Protein AF-A0A060CEQ6-F1 (afdb_monomer)

Sequence (137 aa):
MRKTAMDKIFGIKYVRDLQYIPADSMGESVAWGMEYAIADGAMASMANALGKKEDAAYFTQRSQLYKAYYDSVVGFFNGRFANGNFRRPFDPLEAKHRKNDYTEGNAWQYLWLVMQDPKGLITLWEAMMLSWQSWTY

Mean predicted aligned error: 3.77 Å

Nearest PDB structures (foldseek):
  6f8z-assembly2_C  TM=9.354E-01  e=5.622E-06  Bacteroides thetaiotaomicron
  2ww2-assembly1_C  TM=9.489E-01  e=7.793E-06  Bacteroides thetaiotaomicron VPI-5482
  6f92-assembly1_D  TM=8.906E-01  e=6.619E-06  Bacteroides thetaiotaomicron
  6f90-assembly2_C  TM=8.273E-01  e=4.522E-06  Bacteroides thetaiotaomicron
  6f91-assembly6_D-5  TM=8.868E-01  e=1.862E-05  Bacteroides thetaiotaomicron

pLDDT: mean 93.43, std 9.63, range [47.19, 98.75]

Secondary structure (DSSP, 8-state):
-HHHHT-STTTHHHHHTT-PPPTTTSTTHHHHHHHHHHHHHHHHHHHHHTT-HHHHHHHHHHTTGGGGGEETTTTEE--B-TTSPBPSS--TT---TTTSSSSSS-HHHHTT--TT-HHHHHHHHHHHHHHHHTT--

Structure (mmCIF, N/CA/C/O backbone):
data_AF-A0A060CEQ6-F1
#
_entry.id   AF-A0A060CEQ6-F1
#
loop_
_atom_site.group_PDB
_atom_site.id
_atom_site.type_symbol
_atom_site.label_atom_id
_atom_site.label_alt_id
_atom_site.label_comp_id
_atom_site.label_asym_id
_atom_site.label_entity_id
_atom_site.label_seq_id
_atom_site.pdbx_PDB_ins_code
_atom_site.Cartn_x
_atom_site.Cartn_y
_atom_site.Cartn_z
_atom_site.occupancy
_atom_site.B_iso_or_equiv
_atom_site.auth_seq_id
_atom_site.auth_comp_id
_atom_site.auth_asym_id
_atom_site.auth_atom_id
_atom_site.pdbx_PDB_model_num
ATOM 1 N N . MET A 1 1 ? -11.405 13.070 11.220 1.00 85.12 1 MET A N 1
ATOM 2 C CA . MET A 1 1 ? -10.527 12.017 10.659 1.00 85.12 1 MET A CA 1
ATOM 3 C C . MET A 1 1 ? -11.300 11.044 9.773 1.00 85.12 1 MET A C 1
ATOM 5 O O . MET A 1 1 ? -11.127 11.137 8.569 1.00 85.12 1 MET A O 1
ATOM 9 N N . ARG A 1 2 ? -12.236 10.224 10.293 1.00 92.62 2 ARG A N 1
ATOM 10 C CA . ARG A 1 2 ? -12.997 9.250 9.470 1.00 92.62 2 ARG A CA 1
ATOM 11 C C . ARG A 1 2 ? -13.659 9.845 8.221 1.00 92.62 2 ARG A C 1
ATOM 13 O O . ARG A 1 2 ? -13.531 9.271 7.154 1.00 92.62 2 ARG A O 1
ATOM 20 N N . LYS A 1 3 ? -14.346 10.992 8.333 1.00 95.75 3 LYS A N 1
ATOM 21 C CA . LYS A 1 3 ? -14.999 11.648 7.180 1.00 95.75 3 LYS A CA 1
ATOM 22 C C . LYS A 1 3 ? -14.015 11.891 6.0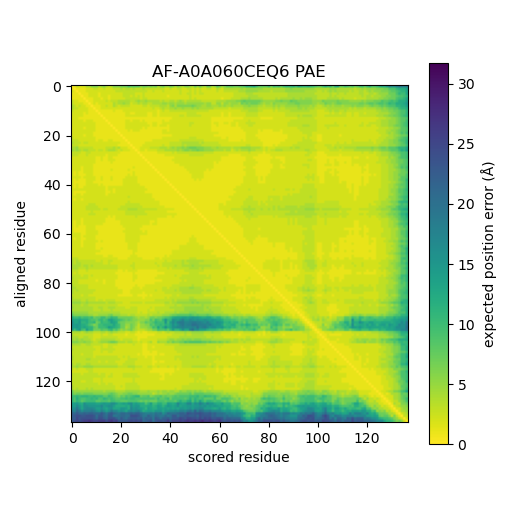27 1.00 95.75 3 LYS A C 1
ATOM 24 O O . LYS A 1 3 ? -14.303 11.507 4.905 1.00 95.75 3 LYS A O 1
ATOM 29 N N . THR A 1 4 ? -12.854 12.473 6.328 1.00 94.94 4 THR A N 1
ATOM 30 C CA . THR A 1 4 ? -11.784 12.750 5.357 1.00 94.94 4 THR A CA 1
ATOM 31 C C . THR A 1 4 ? -11.194 11.464 4.776 1.00 94.94 4 THR A C 1
ATOM 33 O O . THR A 1 4 ? -11.032 11.352 3.571 1.00 94.94 4 THR A O 1
ATOM 36 N N . ALA A 1 5 ? -10.951 10.454 5.614 1.00 94.88 5 ALA A N 1
ATOM 37 C CA . ALA A 1 5 ? -10.402 9.164 5.187 1.00 94.88 5 ALA A CA 1
ATOM 38 C C . ALA A 1 5 ? -11.360 8.305 4.338 1.00 94.88 5 ALA A C 1
ATOM 40 O O . ALA A 1 5 ? -10.976 7.228 3.881 1.00 94.88 5 ALA A O 1
ATOM 41 N N . MET A 1 6 ? -12.607 8.750 4.163 1.00 96.12 6 MET A N 1
ATOM 42 C CA . MET A 1 6 ? -13.655 8.078 3.390 1.00 96.12 6 MET A CA 1
ATOM 43 C C . MET A 1 6 ? -14.078 8.878 2.149 1.00 96.12 6 MET A C 1
ATOM 45 O O . MET A 1 6 ? -15.098 8.555 1.534 1.00 96.12 6 MET A O 1
ATOM 49 N N . ASP A 1 7 ? -13.318 9.916 1.787 1.00 93.88 7 ASP A N 1
ATOM 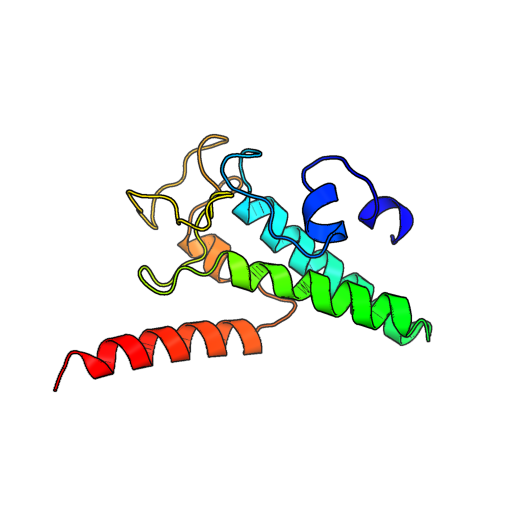50 C CA . ASP A 1 7 ? -13.474 10.619 0.513 1.00 93.88 7 ASP A CA 1
ATOM 51 C C . ASP A 1 7 ? -13.183 9.669 -0.680 1.00 93.88 7 ASP A C 1
ATOM 53 O O . ASP A 1 7 ? -12.899 8.482 -0.517 1.00 93.88 7 ASP A O 1
ATOM 57 N N . LYS A 1 8 ? -13.307 10.155 -1.911 1.00 93.19 8 LYS A N 1
ATOM 58 C CA . LYS A 1 8 ? -13.089 9.397 -3.153 1.00 93.19 8 LYS A CA 1
ATOM 59 C C . LYS A 1 8 ? -11.962 9.972 -4.013 1.00 93.19 8 LYS A C 1
ATOM 61 O O . LYS A 1 8 ? -11.627 9.382 -5.040 1.00 93.19 8 LYS A O 1
ATOM 66 N N . ILE A 1 9 ? -11.398 11.108 -3.616 1.00 93.81 9 ILE A N 1
ATOM 67 C CA . ILE A 1 9 ? -10.305 11.787 -4.318 1.00 93.81 9 ILE A CA 1
ATOM 68 C C . ILE A 1 9 ? -8.941 11.146 -4.017 1.00 93.81 9 ILE A C 1
ATOM 70 O O . ILE A 1 9 ? -8.817 10.364 -3.079 1.00 93.81 9 ILE A O 1
ATOM 74 N N . PHE A 1 10 ? -7.930 11.462 -4.833 1.00 94.50 10 PHE A N 1
ATOM 75 C CA . PHE A 1 10 ? -6.517 11.094 -4.615 1.00 94.50 10 PHE A CA 1
ATOM 76 C C . PHE A 1 10 ? -6.263 9.609 -4.297 1.00 94.50 10 PHE A C 1
ATOM 78 O O . PHE A 1 10 ? -5.430 9.261 -3.474 1.00 94.50 10 PHE A O 1
ATOM 85 N N . GLY A 1 11 ? -7.011 8.707 -4.936 1.00 95.62 11 GLY A N 1
ATOM 86 C CA . GLY A 1 11 ? -6.841 7.265 -4.738 1.00 95.62 11 GLY A CA 1
ATOM 87 C C . GLY A 1 11 ? -7.524 6.698 -3.488 1.00 95.62 11 GLY A C 1
ATOM 88 O O . GLY A 1 11 ? -7.601 5.476 -3.365 1.00 95.62 11 GLY A O 1
ATOM 89 N N . ILE A 1 12 ? -8.137 7.529 -2.629 1.00 97.38 12 ILE A N 1
ATOM 90 C CA . ILE A 1 12 ? -8.858 7.070 -1.423 1.00 97.38 12 ILE A CA 1
ATOM 91 C C . ILE A 1 12 ? -9.971 6.073 -1.778 1.00 97.38 12 ILE A C 1
ATOM 93 O O . ILE A 1 12 ? -10.233 5.137 -1.022 1.00 97.38 12 ILE A O 1
ATOM 97 N N . LYS A 1 13 ? -10.577 6.208 -2.967 1.00 97.44 13 LYS A N 1
ATOM 98 C CA . LYS A 1 13 ? -11.579 5.255 -3.468 1.00 97.44 13 LYS A CA 1
ATOM 99 C C . LYS A 1 13 ? -11.098 3.794 -3.424 1.00 97.44 13 LYS A C 1
ATOM 101 O O . LYS A 1 13 ? -11.911 2.939 -3.104 1.00 97.44 13 LYS A O 1
ATOM 106 N N . TYR A 1 14 ? -9.814 3.525 -3.692 1.00 98.31 14 TYR A N 1
ATOM 107 C CA . TYR A 1 14 ? -9.258 2.167 -3.695 1.00 98.31 14 TYR A CA 1
ATOM 108 C C . TYR A 1 14 ? -9.081 1.641 -2.275 1.00 98.31 14 TYR A C 1
ATOM 110 O O . TYR A 1 14 ? -9.631 0.599 -1.931 1.00 98.31 14 TYR A O 1
ATOM 118 N N . VAL A 1 15 ? -8.388 2.395 -1.415 1.00 97.88 15 VAL A N 1
ATOM 119 C CA . VAL A 1 15 ? -8.120 1.950 -0.036 1.00 97.88 15 VAL A CA 1
ATOM 120 C C . VAL A 1 15 ? -9.403 1.817 0.780 1.00 97.88 15 VAL A C 1
ATOM 122 O O . VAL A 1 15 ? -9.507 0.942 1.634 1.00 97.88 15 VAL A O 1
ATOM 125 N N . ARG A 1 16 ? -10.428 2.622 0.478 1.00 97.44 16 ARG A N 1
ATOM 126 C CA . ARG A 1 16 ? -11.764 2.484 1.064 1.00 97.44 16 ARG A CA 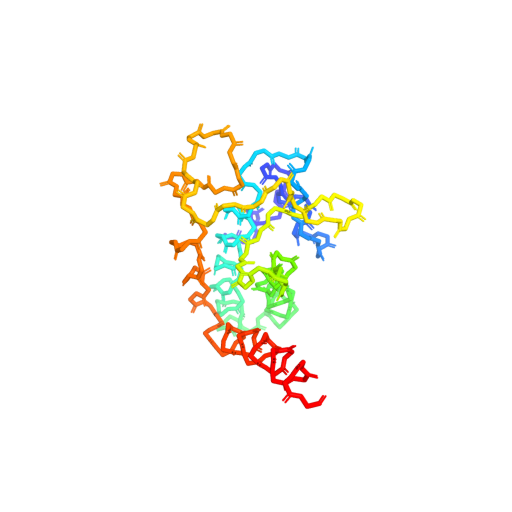1
ATOM 127 C C . ARG A 1 16 ? -12.408 1.137 0.733 1.00 97.44 16 ARG A C 1
ATOM 129 O O . ARG A 1 16 ? -13.074 0.549 1.578 1.00 97.44 16 ARG A O 1
ATOM 136 N N . ASP A 1 17 ? -12.185 0.658 -0.482 1.00 97.38 17 ASP A N 1
ATOM 137 C CA . ASP A 1 17 ? -12.703 -0.617 -0.969 1.00 97.38 17 ASP A CA 1
ATOM 138 C C . ASP A 1 17 ? -11.709 -1.770 -0.671 1.00 97.38 17 ASP A C 1
ATOM 140 O O . ASP A 1 17 ? -11.816 -2.852 -1.242 1.00 97.38 17 ASP A O 1
ATOM 144 N N . LEU A 1 18 ? -10.758 -1.545 0.254 1.00 98.25 18 LEU A N 1
ATOM 145 C CA . LEU A 1 18 ? -9.705 -2.478 0.679 1.00 98.25 18 LEU A CA 1
ATOM 146 C C . LEU A 1 18 ? -8.795 -2.946 -0.468 1.00 98.25 18 LEU A C 1
ATOM 148 O O . LEU A 1 18 ? -8.347 -4.091 -0.510 1.00 98.25 18 LEU A O 1
ATOM 152 N N . GLN A 1 19 ? -8.496 -2.033 -1.391 1.00 98.19 19 GLN A N 1
ATOM 153 C CA . GLN A 1 19 ? -7.612 -2.254 -2.532 1.00 98.19 19 GLN A CA 1
ATOM 154 C C . GLN A 1 19 ? -6.410 -1.309 -2.483 1.00 98.19 19 GLN A C 1
ATOM 156 O O . GLN A 1 19 ? -6.504 -0.173 -2.017 1.00 98.19 19 GLN A O 1
ATOM 161 N N . TYR A 1 20 ? -5.272 -1.762 -3.009 1.00 98.38 20 TYR A N 1
ATOM 162 C CA . TYR A 1 20 ? -4.142 -0.873 -3.274 1.00 98.38 20 TYR A CA 1
ATOM 163 C C . TYR A 1 20 ? -4.485 0.091 -4.416 1.00 98.38 20 TYR A C 1
ATOM 165 O O . TYR A 1 20 ? -5.330 -0.205 -5.259 1.00 98.38 20 TYR A O 1
ATOM 173 N N . ILE A 1 21 ? -3.820 1.243 -4.449 1.00 98.44 21 ILE A N 1
ATOM 174 C CA . ILE A 1 21 ? -3.908 2.213 -5.544 1.00 98.44 21 ILE A CA 1
ATOM 175 C C . ILE A 1 21 ? -3.041 1.701 -6.703 1.00 98.44 21 ILE A C 1
ATOM 177 O O . ILE A 1 21 ? -1.822 1.614 -6.524 1.00 98.44 21 ILE A O 1
ATOM 181 N N . PRO A 1 22 ? -3.613 1.374 -7.876 1.00 98.19 22 PRO A N 1
ATOM 182 C CA . PRO A 1 22 ? -2.830 0.887 -9.004 1.00 98.19 22 PRO A CA 1
ATOM 183 C C . PRO A 1 22 ? -1.938 1.969 -9.621 1.00 98.19 22 PRO A C 1
ATOM 185 O O . PRO A 1 22 ? -2.363 3.118 -9.779 1.00 98.19 22 PRO A O 1
ATOM 188 N N . ALA A 1 23 ? -0.733 1.586 -10.034 1.00 97.06 23 ALA A N 1
ATOM 189 C CA . ALA A 1 23 ? 0.291 2.475 -10.590 1.00 97.06 23 ALA A CA 1
ATOM 190 C C . ALA A 1 23 ? -0.045 3.070 -11.971 1.00 97.06 23 ALA A C 1
ATOM 192 O O . ALA A 1 23 ? 0.560 4.050 -12.400 1.00 97.06 23 ALA A O 1
ATOM 193 N N . ASP A 1 24 ? -1.012 2.484 -12.673 1.00 96.31 24 ASP A N 1
ATOM 194 C CA . ASP A 1 24 ? -1.608 2.971 -13.920 1.00 96.31 24 ASP A CA 1
ATOM 195 C C . ASP A 1 24 ? -2.846 3.851 -13.690 1.00 96.31 24 ASP A C 1
ATOM 197 O O . ASP A 1 24 ? -3.390 4.411 -14.640 1.00 96.31 24 ASP A O 1
ATOM 201 N N . SER A 1 25 ? -3.288 4.017 -12.439 1.00 95.69 25 SER A N 1
ATOM 202 C CA . SER A 1 25 ? -4.450 4.851 -12.115 1.00 95.69 25 SER A CA 1
ATOM 203 C C . SER A 1 25 ? -4.100 6.284 -11.716 1.00 95.69 25 SER A C 1
ATOM 205 O O . SER A 1 25 ? -4.899 7.194 -11.942 1.00 95.69 25 SER A O 1
ATOM 207 N N . MET A 1 26 ? -2.927 6.489 -11.114 1.00 93.44 26 MET A N 1
ATOM 208 C CA . MET A 1 26 ? -2.388 7.796 -10.746 1.00 93.44 26 MET A CA 1
ATOM 209 C C . MET A 1 26 ? -0.880 7.702 -10.497 1.00 93.44 26 MET A C 1
ATOM 211 O O . MET A 1 26 ? -0.368 6.637 -10.151 1.00 93.44 26 MET A O 1
ATOM 215 N N . GLY A 1 27 ? -0.177 8.826 -10.667 1.00 92.75 27 GLY A N 1
ATOM 216 C CA . GLY A 1 27 ? 1.236 8.934 -10.303 1.00 92.75 27 GLY A CA 1
ATOM 217 C C . GLY A 1 27 ? 1.449 8.806 -8.795 1.00 92.75 27 GLY A C 1
ATOM 218 O O . GLY A 1 27 ? 0.517 9.013 -8.016 1.00 92.75 27 GLY A O 1
ATOM 219 N N . GLU A 1 28 ? 2.678 8.470 -8.397 1.00 95.81 28 GLU A N 1
ATOM 220 C CA . GLU A 1 28 ? 3.080 8.388 -6.985 1.00 95.81 28 GLU A CA 1
ATOM 221 C C . GLU A 1 28 ? 2.248 7.364 -6.175 1.00 95.81 28 GLU A C 1
ATOM 223 O O . GLU A 1 28 ? 2.019 7.509 -4.978 1.00 95.81 28 GLU A O 1
ATOM 228 N N . SER A 1 29 ? 1.751 6.316 -6.844 1.00 96.75 29 SER A N 1
ATOM 229 C CA . SER A 1 29 ? 0.812 5.345 -6.263 1.00 96.75 29 SER A CA 1
ATOM 230 C C . SER A 1 29 ? 1.340 4.620 -5.018 1.00 96.75 29 SER A C 1
ATOM 232 O O . SER A 1 29 ? 0.573 4.405 -4.077 1.00 96.75 29 SER A O 1
ATOM 234 N N . VAL A 1 30 ? 2.633 4.268 -4.993 1.00 97.75 30 VAL A N 1
ATOM 235 C CA . VAL A 1 30 ? 3.280 3.637 -3.832 1.00 97.75 30 VAL A CA 1
ATOM 236 C C . VAL A 1 30 ? 3.339 4.639 -2.688 1.00 97.75 30 VAL A C 1
ATOM 238 O O . VAL A 1 30 ? 2.987 4.287 -1.565 1.00 97.75 30 VAL A O 1
ATOM 241 N N . ALA A 1 31 ? 3.693 5.894 -2.973 1.00 97.38 31 ALA A N 1
ATOM 242 C CA . ALA A 1 31 ? 3.741 6.940 -1.963 1.00 97.38 31 ALA A CA 1
ATOM 243 C C . ALA A 1 31 ? 2.396 7.164 -1.277 1.00 97.38 31 ALA A C 1
ATOM 245 O O . ALA A 1 31 ? 2.287 6.986 -0.063 1.00 97.38 31 ALA A O 1
ATOM 246 N N . TRP A 1 32 ? 1.353 7.434 -2.065 1.00 97.62 32 TRP A N 1
ATOM 247 C CA . TRP A 1 32 ? -0.004 7.597 -1.546 1.00 97.62 32 TRP A CA 1
ATOM 248 C C . TRP A 1 32 ? -0.460 6.375 -0.748 1.00 97.62 32 TRP A C 1
ATOM 250 O O . TRP A 1 32 ? -0.977 6.514 0.360 1.00 97.62 32 TRP A O 1
ATOM 260 N N . GLY A 1 33 ? -0.246 5.169 -1.282 1.00 98.12 33 GLY A N 1
ATOM 261 C CA . GLY A 1 33 ? -0.661 3.931 -0.628 1.00 98.12 33 GLY A CA 1
ATOM 262 C C . GLY A 1 33 ? 0.027 3.699 0.720 1.00 98.12 33 GLY A C 1
ATOM 263 O O . GLY A 1 33 ? -0.630 3.317 1.690 1.00 98.12 33 GLY A O 1
ATOM 264 N N . MET A 1 34 ? 1.334 3.951 0.804 1.00 98.44 34 MET A N 1
ATOM 265 C CA . MET A 1 34 ? 2.108 3.761 2.034 1.00 98.44 34 MET A CA 1
ATOM 266 C C . MET A 1 34 ? 1.825 4.848 3.080 1.00 98.44 34 MET A C 1
ATOM 268 O O . MET A 1 34 ? 1.660 4.533 4.259 1.00 98.44 34 MET A O 1
ATOM 272 N N . GLU A 1 35 ? 1.676 6.108 2.669 1.00 98.00 35 GLU A N 1
ATOM 273 C CA . GLU A 1 35 ? 1.300 7.199 3.578 1.00 98.00 35 GLU A CA 1
ATOM 274 C C . GLU A 1 35 ? -0.113 7.009 4.143 1.00 98.00 35 GLU A C 1
ATOM 276 O O . GLU A 1 35 ? -0.344 7.193 5.343 1.00 98.00 35 GLU A O 1
ATOM 281 N N . TYR A 1 36 ? -1.057 6.555 3.311 1.00 98.38 36 TYR A N 1
ATOM 282 C CA . TYR A 1 36 ? -2.389 6.176 3.778 1.00 98.38 36 TYR A CA 1
ATOM 283 C C . TYR A 1 36 ? -2.340 5.007 4.752 1.00 98.38 36 TYR A C 1
ATOM 285 O O . TYR A 1 36 ? -3.052 5.042 5.753 1.00 98.38 36 TYR A O 1
ATOM 293 N N . ALA A 1 37 ? -1.465 4.023 4.538 1.00 98.62 37 ALA A N 1
ATOM 294 C CA . ALA A 1 37 ? -1.316 2.914 5.470 1.00 98.62 37 ALA A CA 1
ATOM 295 C C . ALA A 1 37 ? -0.869 3.383 6.872 1.00 98.62 37 ALA A C 1
ATOM 297 O O . ALA A 1 37 ? -1.416 2.919 7.877 1.00 98.62 37 ALA A O 1
ATOM 298 N N . ILE A 1 38 ? 0.050 4.354 6.957 1.00 98.50 38 ILE A N 1
ATOM 299 C CA . ILE A 1 38 ? 0.451 4.981 8.231 1.00 98.50 38 ILE A CA 1
ATOM 300 C C . ILE A 1 38 ? -0.733 5.719 8.869 1.00 98.50 38 ILE A C 1
ATOM 302 O O . ILE A 1 38 ? -1.037 5.509 10.049 1.00 98.50 38 ILE A O 1
ATOM 306 N N . ALA A 1 39 ? -1.425 6.561 8.096 1.00 98.31 39 ALA A N 1
ATOM 307 C CA . ALA A 1 39 ? -2.572 7.325 8.583 1.00 98.31 39 ALA A CA 1
ATOM 308 C C . ALA A 1 39 ? -3.707 6.409 9.081 1.00 98.31 39 ALA A C 1
ATOM 310 O O . ALA A 1 39 ? -4.311 6.668 10.127 1.00 98.31 39 ALA A O 1
ATOM 311 N N . ASP A 1 40 ? -3.964 5.311 8.371 1.00 98.62 40 ASP A N 1
ATOM 312 C CA . ASP A 1 40 ? -4.953 4.300 8.733 1.00 98.62 40 ASP A CA 1
ATOM 313 C C . ASP A 1 40 ? -4.538 3.546 10.008 1.00 98.62 40 ASP A C 1
ATOM 315 O O . ASP A 1 40 ? -5.376 3.317 10.880 1.00 98.62 40 ASP A O 1
ATOM 319 N N . GLY A 1 41 ? -3.244 3.269 10.209 1.00 98.50 41 GLY A N 1
ATOM 320 C CA . GLY A 1 41 ? -2.727 2.715 11.468 1.00 98.50 41 GLY A CA 1
ATOM 321 C C . GLY A 1 41 ? -2.966 3.631 12.678 1.00 98.50 41 GLY A C 1
ATOM 322 O O . GLY A 1 41 ? -3.392 3.173 13.747 1.00 98.50 41 GLY A O 1
ATOM 323 N N . ALA A 1 42 ? -2.778 4.943 12.503 1.00 98.38 42 ALA A N 1
ATOM 324 C CA . ALA A 1 42 ? -3.087 5.933 13.536 1.00 98.38 42 ALA A CA 1
ATOM 325 C C . ALA A 1 42 ? -4.601 6.025 13.810 1.00 98.38 42 ALA A C 1
ATOM 327 O O . ALA A 1 42 ? -5.027 6.074 14.968 1.00 98.38 42 ALA A O 1
ATOM 328 N N . MET A 1 43 ? -5.436 5.987 12.765 1.00 98.25 43 MET A N 1
ATOM 329 C CA . MET A 1 43 ? -6.895 5.980 12.920 1.00 98.25 43 MET A CA 1
ATOM 330 C C . MET A 1 43 ? -7.412 4.711 13.595 1.00 98.25 43 MET A C 1
ATOM 332 O O . MET A 1 43 ? -8.318 4.814 14.421 1.00 98.25 43 MET A O 1
ATOM 336 N N . ALA A 1 44 ? -6.827 3.547 13.307 1.00 98.56 44 ALA A N 1
ATOM 337 C CA . ALA A 1 44 ? -7.158 2.298 13.987 1.00 98.56 44 ALA A CA 1
ATOM 338 C C . ALA A 1 44 ? -6.854 2.387 15.491 1.00 98.56 44 ALA A C 1
ATOM 340 O O . ALA A 1 44 ? -7.703 2.055 16.320 1.00 98.56 44 ALA A O 1
ATOM 341 N N . SER A 1 45 ? -5.680 2.920 15.847 1.00 98.31 45 SER A N 1
ATOM 342 C CA . SER A 1 45 ? -5.291 3.159 17.245 1.00 98.31 45 SER A CA 1
ATOM 343 C C . SER A 1 45 ? -6.262 4.105 17.959 1.00 98.31 45 SER A C 1
ATOM 345 O O . SER A 1 45 ? -6.728 3.809 19.060 1.00 98.31 45 SER A O 1
ATOM 347 N N . MET A 1 46 ? -6.640 5.211 17.311 1.00 98.44 46 MET A N 1
ATOM 348 C CA . MET A 1 46 ? -7.617 6.155 17.858 1.00 98.44 46 MET A CA 1
ATOM 349 C C . MET A 1 46 ? -9.012 5.527 18.008 1.00 98.44 46 MET A C 1
ATOM 351 O O . MET A 1 46 ? -9.666 5.718 19.032 1.00 98.44 46 MET A O 1
ATOM 355 N N . ALA A 1 47 ? -9.486 4.775 17.010 1.00 98.44 47 ALA A N 1
ATOM 356 C CA . ALA A 1 47 ? -10.787 4.111 17.059 1.00 98.44 47 ALA A CA 1
ATOM 357 C C . ALA A 1 47 ? -10.856 3.087 18.203 1.00 98.44 47 ALA A C 1
ATOM 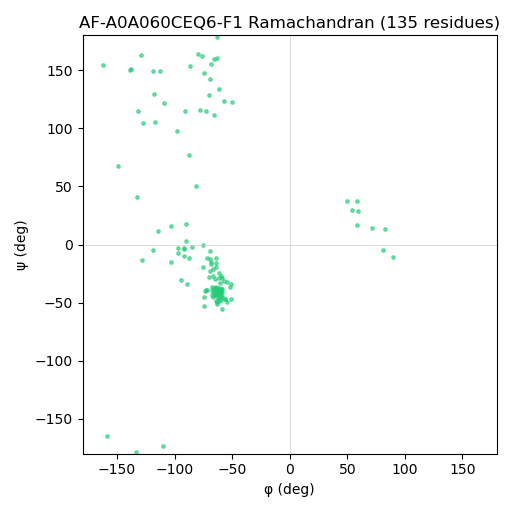359 O O . ALA A 1 47 ? -11.851 3.060 18.929 1.00 98.44 47 ALA A O 1
ATOM 360 N N . ASN A 1 48 ? -9.777 2.328 18.423 1.00 98.38 48 ASN A N 1
ATOM 361 C CA . ASN A 1 48 ? -9.640 1.429 19.569 1.00 98.38 48 ASN A CA 1
ATOM 362 C C . ASN A 1 48 ? -9.740 2.179 20.903 1.00 98.38 48 ASN A C 1
ATOM 364 O O . ASN A 1 48 ? -10.521 1.777 21.764 1.00 98.38 48 ASN A O 1
ATOM 368 N N . ALA A 1 49 ? -9.017 3.294 21.058 1.00 98.50 49 ALA A N 1
ATOM 369 C CA . ALA A 1 49 ? -9.058 4.107 22.278 1.00 98.50 49 ALA A CA 1
ATOM 370 C C . ALA A 1 49 ? -10.458 4.681 22.574 1.00 98.50 49 ALA A C 1
ATOM 372 O O . ALA A 1 49 ? -10.817 4.882 23.730 1.00 98.50 49 ALA A O 1
ATOM 373 N N . LEU A 1 50 ? -11.266 4.908 21.534 1.00 98.31 50 LEU A N 1
ATOM 374 C CA . LEU A 1 50 ? -12.647 5.392 21.636 1.00 98.31 50 LEU A CA 1
ATOM 375 C C . LEU A 1 50 ? -13.693 4.266 21.736 1.00 98.31 50 LEU A C 1
ATOM 377 O O . LEU A 1 50 ? -14.890 4.551 21.713 1.00 98.31 50 LEU A O 1
ATOM 381 N N . GLY A 1 51 ? -13.278 2.996 21.790 1.00 98.44 51 GLY A N 1
ATOM 382 C CA . GLY A 1 51 ? -14.184 1.844 21.851 1.00 98.44 51 GLY A CA 1
ATOM 383 C C . GLY A 1 51 ? -14.945 1.548 20.550 1.00 98.44 51 GLY A C 1
ATOM 384 O O . GLY A 1 51 ? -15.903 0.776 20.564 1.00 98.44 51 GLY A O 1
ATOM 385 N N . LYS A 1 52 ? -14.534 2.129 19.417 1.00 98.50 52 LYS A N 1
ATOM 386 C CA . LYS A 1 52 ? -15.173 1.954 18.102 1.00 98.50 52 LYS A CA 1
ATOM 387 C C . LYS A 1 52 ? -14.604 0.741 17.369 1.00 98.50 52 LYS A C 1
ATOM 389 O O . LYS A 1 52 ? -13.772 0.879 16.472 1.00 98.50 52 LYS A O 1
ATOM 394 N N . LYS A 1 53 ? -15.038 -0.452 17.775 1.00 98.38 53 LYS A N 1
ATOM 395 C CA . LYS A 1 53 ? -14.446 -1.726 17.335 1.00 98.38 53 LYS A CA 1
ATOM 396 C C . LYS A 1 53 ? -14.539 -1.962 15.825 1.00 98.38 53 LYS A C 1
ATOM 398 O O . LYS A 1 53 ? -13.555 -2.421 15.248 1.00 98.38 53 LYS A O 1
ATOM 403 N N . GLU A 1 54 ? -15.659 -1.633 15.175 1.00 98.38 54 GLU A N 1
ATOM 404 C CA . GLU A 1 54 ? -15.784 -1.832 13.722 1.00 98.38 54 GLU A CA 1
ATOM 405 C C . GLU A 1 54 ? -14.839 -0.912 12.944 1.00 98.38 54 GLU A C 1
ATOM 407 O O . GLU A 1 54 ? -14.141 -1.362 12.036 1.00 98.38 54 GLU A O 1
ATOM 412 N N . ASP A 1 55 ? -14.773 0.367 13.330 1.00 98.38 55 ASP A N 1
ATOM 413 C CA . ASP A 1 55 ? -13.869 1.333 12.701 1.00 98.38 55 ASP A CA 1
ATOM 414 C C . ASP A 1 55 ? -12.403 0.931 12.922 1.00 98.38 55 ASP A C 1
ATOM 416 O O . ASP A 1 55 ? -11.600 1.016 11.994 1.00 98.38 55 ASP A O 1
ATOM 420 N N . ALA A 1 56 ? -12.052 0.459 14.121 1.00 98.69 56 ALA A N 1
ATOM 421 C CA . ALA A 1 56 ? -10.702 -0.004 14.407 1.00 98.69 56 ALA A CA 1
ATOM 422 C C . ALA A 1 56 ? -10.307 -1.190 13.522 1.00 98.69 56 ALA A C 1
ATOM 424 O O . ALA A 1 56 ? -9.265 -1.138 12.875 1.00 98.69 56 ALA A O 1
ATOM 425 N N . ALA A 1 57 ? -11.161 -2.213 13.426 1.00 98.69 57 ALA A N 1
ATOM 426 C CA . ALA A 1 57 ? -10.906 -3.374 12.576 1.00 98.69 57 ALA A CA 1
ATOM 427 C C . ALA A 1 57 ? -10.771 -2.986 11.094 1.00 98.69 57 ALA A C 1
ATOM 429 O O . ALA A 1 57 ? -9.862 -3.456 10.410 1.00 98.69 57 ALA A O 1
ATOM 430 N N . TYR A 1 58 ? -11.636 -2.096 10.606 1.00 98.69 58 TYR A N 1
ATOM 431 C CA . TYR A 1 58 ? -11.597 -1.612 9.228 1.00 98.69 58 TYR A CA 1
ATOM 432 C C . TYR A 1 58 ? -10.310 -0.833 8.917 1.00 98.69 58 TYR A C 1
ATOM 434 O O . TYR A 1 58 ? -9.636 -1.121 7.926 1.00 98.69 58 TYR A O 1
ATOM 442 N N . PHE A 1 59 ? -9.918 0.118 9.770 1.00 98.69 59 PHE A N 1
ATOM 443 C CA . PHE A 1 59 ? -8.681 0.874 9.561 1.00 98.69 59 PHE A CA 1
ATOM 444 C C . PHE A 1 59 ? -7.425 0.024 9.787 1.00 98.69 59 PHE A C 1
ATOM 446 O O . PHE A 1 59 ? -6.423 0.255 9.116 1.00 98.69 59 PHE A O 1
ATOM 453 N N . THR A 1 60 ? -7.478 -1.012 10.632 1.00 98.75 60 THR A N 1
ATOM 454 C CA . THR A 1 60 ? -6.411 -2.021 10.707 1.00 98.75 60 THR A CA 1
ATOM 455 C C . THR A 1 60 ? -6.271 -2.783 9.392 1.00 98.75 60 THR A C 1
ATOM 457 O O . THR A 1 60 ? -5.153 -3.013 8.959 1.00 98.75 60 THR A O 1
ATOM 460 N N . GLN A 1 61 ? -7.358 -3.155 8.712 1.00 98.69 61 GLN A N 1
ATOM 461 C CA . GLN A 1 61 ? -7.243 -3.814 7.402 1.00 98.69 61 GLN A CA 1
ATOM 462 C C . GLN A 1 61 ? -6.643 -2.877 6.351 1.00 98.69 61 GLN A C 1
ATOM 464 O O . GLN A 1 61 ? -5.757 -3.273 5.595 1.00 98.69 61 GLN A O 1
ATOM 469 N N . ARG A 1 62 ? -7.067 -1.610 6.337 1.00 98.62 62 ARG A N 1
ATOM 470 C CA . ARG A 1 62 ? -6.509 -0.615 5.415 1.00 98.62 62 ARG A CA 1
ATOM 471 C C . ARG A 1 62 ? -5.031 -0.325 5.664 1.00 98.62 62 ARG A C 1
ATOM 473 O O . ARG A 1 62 ? -4.266 -0.224 4.708 1.00 98.62 62 ARG A O 1
ATOM 480 N N . SER A 1 63 ? -4.602 -0.282 6.928 1.00 98.69 63 SER A N 1
ATOM 481 C CA . SER A 1 63 ? -3.199 -0.037 7.292 1.00 98.69 63 SER A CA 1
ATOM 482 C C . SER A 1 63 ? -2.236 -1.131 6.825 1.00 98.69 63 SER A C 1
ATOM 484 O O . SER A 1 63 ? -1.022 -0.938 6.869 1.00 98.69 63 SER A O 1
ATOM 486 N N . GLN A 1 64 ? -2.765 -2.266 6.362 1.00 98.69 64 GLN A N 1
ATOM 487 C CA . GLN A 1 64 ? -2.020 -3.418 5.862 1.00 98.69 64 GLN A CA 1
ATOM 488 C C . GLN A 1 64 ? -1.892 -3.429 4.331 1.00 98.69 64 GLN A C 1
ATOM 490 O O . GLN A 1 64 ? -1.143 -4.241 3.788 1.00 98.69 64 GLN A O 1
ATOM 495 N N . LEU A 1 65 ? -2.563 -2.511 3.621 1.00 98.69 65 LEU A N 1
ATOM 496 C CA . LEU A 1 65 ? -2.542 -2.452 2.154 1.00 98.69 65 LEU A CA 1
ATOM 497 C C . LEU A 1 65 ? -1.154 -2.141 1.577 1.00 98.69 65 LEU A C 1
ATOM 499 O O . LEU A 1 65 ? -0.895 -2.494 0.428 1.00 98.69 65 LEU A O 1
ATOM 503 N N . TYR A 1 66 ? -0.233 -1.579 2.370 1.00 98.56 66 TYR A N 1
ATOM 504 C CA . TYR A 1 66 ? 1.162 -1.372 1.958 1.00 98.56 66 TYR A CA 1
ATOM 505 C C . TYR A 1 66 ? 1.832 -2.674 1.475 1.00 98.56 66 TYR A C 1
ATOM 507 O O . TYR A 1 66 ? 2.651 -2.653 0.557 1.00 98.56 66 TYR A O 1
ATOM 515 N N . LYS A 1 67 ? 1.438 -3.827 2.042 1.00 98.44 67 LYS A N 1
ATOM 516 C CA . LYS A 1 67 ? 1.960 -5.153 1.676 1.00 98.44 67 LYS A CA 1
ATOM 517 C C . LYS A 1 67 ? 1.727 -5.482 0.205 1.00 98.44 67 LYS A C 1
ATOM 519 O O . LYS A 1 67 ? 2.522 -6.200 -0.388 1.00 98.44 67 LYS A O 1
ATOM 524 N N . ALA A 1 68 ? 0.669 -4.940 -0.401 1.00 98.31 68 ALA A N 1
ATOM 525 C CA . ALA A 1 68 ? 0.348 -5.183 -1.803 1.00 98.31 68 ALA A CA 1
ATOM 526 C C . ALA A 1 68 ? 1.378 -4.591 -2.774 1.00 98.31 68 ALA A C 1
ATOM 528 O O . ALA A 1 68 ? 1.437 -5.056 -3.913 1.00 98.31 68 ALA A O 1
ATOM 529 N N . TYR A 1 69 ? 2.165 -3.605 -2.332 1.00 98.31 69 TYR A N 1
ATOM 530 C CA . TYR A 1 69 ? 3.242 -2.999 -3.112 1.00 98.31 69 TYR A CA 1
ATOM 531 C C . TYR A 1 69 ? 4.573 -3.735 -2.964 1.00 98.31 69 TYR A C 1
ATOM 533 O O . TYR A 1 69 ? 5.490 -3.437 -3.719 1.00 98.31 69 TYR A O 1
ATOM 541 N N . TYR A 1 70 ? 4.718 -4.663 -2.011 1.00 97.94 70 TYR A N 1
ATOM 542 C CA . TYR A 1 70 ? 5.989 -5.357 -1.815 1.00 97.94 70 TYR A CA 1
ATOM 543 C C . TYR A 1 70 ? 6.235 -6.358 -2.944 1.00 97.94 70 TYR A C 1
ATOM 545 O O . TYR A 1 70 ? 5.515 -7.347 -3.094 1.00 97.94 70 TYR A O 1
ATOM 553 N N . ASP A 1 71 ? 7.268 -6.092 -3.731 1.00 96.69 71 ASP A N 1
ATOM 554 C CA . ASP A 1 71 ? 7.717 -6.934 -4.825 1.00 96.69 71 ASP A CA 1
ATOM 555 C C . ASP A 1 71 ? 8.882 -7.796 -4.336 1.00 96.69 71 ASP A C 1
ATOM 557 O O . ASP A 1 71 ? 10.035 -7.360 -4.291 1.00 96.69 71 ASP A O 1
ATOM 561 N N . SER A 1 72 ? 8.576 -9.037 -3.956 1.00 93.81 72 SER A N 1
ATOM 562 C CA . SER A 1 72 ? 9.552 -9.967 -3.378 1.00 93.81 72 SER A CA 1
ATOM 563 C C . SER A 1 72 ? 10.683 -10.348 -4.337 1.00 93.81 72 SER A C 1
ATOM 565 O O . SER A 1 72 ? 11.699 -10.868 -3.886 1.00 93.81 72 SER A O 1
ATOM 567 N N . VAL A 1 73 ? 10.529 -10.107 -5.646 1.00 92.44 73 VAL A N 1
ATOM 568 C CA . VAL A 1 73 ? 11.582 -10.379 -6.637 1.00 92.44 73 VAL A CA 1
ATOM 569 C C . VAL A 1 73 ? 12.710 -9.360 -6.518 1.00 92.44 73 VAL A C 1
ATOM 571 O O . VAL A 1 73 ? 13.874 -9.722 -6.660 1.00 92.44 73 VAL A O 1
ATOM 574 N N . VAL A 1 74 ? 12.375 -8.091 -6.269 1.00 93.38 74 VAL A N 1
ATOM 575 C CA . VAL A 1 74 ? 13.367 -7.007 -6.161 1.00 93.38 74 VAL A CA 1
ATOM 576 C C . VAL A 1 74 ? 13.648 -6.598 -4.716 1.00 93.38 74 VAL A C 1
ATOM 578 O O . VAL A 1 74 ? 14.647 -5.933 -4.471 1.00 93.38 74 VAL A O 1
ATOM 581 N N . GLY A 1 75 ? 12.799 -6.993 -3.762 1.00 94.00 75 GLY A N 1
ATOM 582 C CA . GLY A 1 75 ? 12.978 -6.725 -2.333 1.00 94.00 75 GLY A CA 1
ATOM 583 C C . GLY A 1 75 ? 12.512 -5.344 -1.869 1.00 94.00 75 GLY A C 1
ATOM 584 O O . GLY A 1 75 ? 12.821 -4.938 -0.750 1.00 94.00 75 GLY A O 1
ATOM 585 N N . PHE A 1 76 ? 11.756 -4.624 -2.701 1.00 96.69 76 PHE A N 1
ATOM 586 C CA . PHE A 1 76 ? 11.295 -3.261 -2.429 1.00 96.69 76 PHE A CA 1
ATOM 587 C C . PHE A 1 76 ? 9.791 -3.116 -2.642 1.00 96.69 76 PHE A C 1
ATOM 589 O O . PHE A 1 76 ? 9.153 -3.924 -3.317 1.00 96.69 76 PHE A O 1
ATOM 596 N N . PHE A 1 77 ? 9.228 -2.036 -2.102 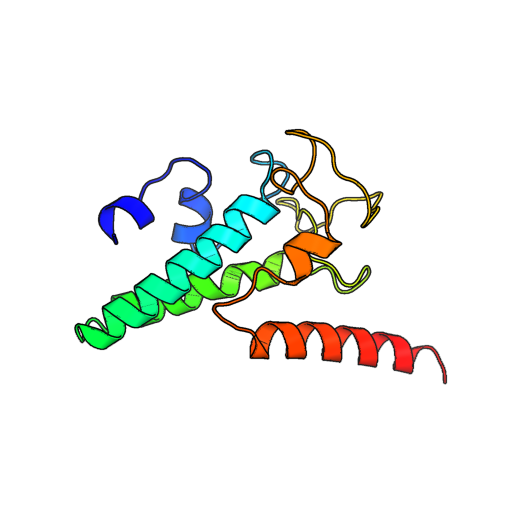1.00 97.69 77 PHE A N 1
ATOM 597 C CA . PHE A 1 77 ? 7.915 -1.574 -2.532 1.00 97.69 77 PHE A CA 1
ATOM 598 C C . PHE A 1 77 ? 8.019 -1.016 -3.945 1.00 97.69 77 PHE A C 1
ATOM 600 O O . PHE A 1 77 ? 8.884 -0.191 -4.207 1.00 97.69 77 PHE A O 1
ATOM 607 N N . ASN A 1 78 ? 7.164 -1.476 -4.849 1.00 97.38 78 ASN A N 1
ATOM 608 C CA . ASN A 1 78 ? 7.208 -1.152 -6.265 1.00 97.38 78 ASN A CA 1
ATOM 609 C C . ASN A 1 78 ? 5.791 -0.878 -6.786 1.00 97.38 78 ASN A C 1
ATOM 611 O O . ASN A 1 78 ? 4.807 -1.426 -6.277 1.00 97.38 78 ASN A O 1
ATOM 615 N N . GLY A 1 79 ? 5.678 -0.038 -7.816 1.00 97.38 79 GLY A N 1
ATOM 616 C CA . GLY A 1 79 ? 4.405 0.250 -8.462 1.00 97.38 79 GLY A CA 1
ATOM 617 C C . GLY A 1 79 ? 3.757 -1.029 -8.966 1.00 97.38 79 GLY A C 1
ATOM 618 O O . GLY A 1 79 ? 4.349 -1.767 -9.755 1.00 97.38 79 GLY A O 1
ATOM 619 N N . ARG A 1 80 ? 2.530 -1.288 -8.516 1.00 98.19 80 ARG A N 1
ATOM 620 C CA . ARG A 1 80 ? 1.735 -2.439 -8.939 1.00 98.19 80 ARG A CA 1
ATOM 621 C C . ARG A 1 80 ? 0.578 -1.970 -9.804 1.00 98.19 80 ARG A C 1
ATOM 623 O O . ARG A 1 80 ? -0.219 -1.139 -9.375 1.00 98.19 80 ARG A O 1
ATOM 630 N N . PHE A 1 81 ? 0.503 -2.469 -11.029 1.00 98.19 81 PHE A N 1
ATOM 631 C CA . PHE A 1 81 ? -0.565 -2.149 -11.974 1.00 98.19 81 PHE A CA 1
ATOM 632 C C . PHE A 1 81 ? -1.858 -2.879 -11.623 1.00 98.19 81 PHE A C 1
ATOM 634 O O . PHE A 1 81 ? -1.835 -3.897 -10.931 1.00 98.19 81 PHE A O 1
ATOM 641 N N . ALA A 1 82 ? -2.986 -2.412 -12.159 1.00 98.12 82 ALA A N 1
ATOM 642 C CA . ALA A 1 82 ? -4.297 -3.010 -11.900 1.00 98.12 82 ALA A CA 1
ATOM 643 C C . ALA A 1 82 ? -4.389 -4.487 -12.336 1.00 98.12 82 ALA A C 1
ATOM 645 O O . ALA A 1 82 ? -5.139 -5.263 -11.748 1.00 98.12 82 ALA A O 1
ATOM 646 N N . ASN A 1 83 ? -3.594 -4.895 -13.330 1.00 97.69 83 ASN A N 1
ATOM 647 C CA . ASN A 1 83 ? -3.477 -6.292 -13.767 1.00 97.69 83 ASN A CA 1
ATOM 648 C C . ASN A 1 83 ? -2.649 -7.179 -12.811 1.00 97.69 83 ASN A C 1
ATOM 650 O O . ASN A 1 83 ? -2.475 -8.365 -13.077 1.00 97.69 83 ASN A O 1
ATOM 654 N N . GLY A 1 84 ? -2.128 -6.616 -11.719 1.00 97.38 84 GLY A N 1
ATOM 655 C CA . GLY A 1 84 ? -1.354 -7.311 -10.698 1.00 97.38 84 GLY A CA 1
ATOM 656 C C . GLY A 1 84 ? 0.153 -7.352 -10.945 1.00 97.38 84 GLY A C 1
ATOM 657 O O . GLY A 1 84 ? 0.873 -7.696 -10.006 1.00 97.38 84 GLY A O 1
ATOM 658 N N . ASN A 1 85 ? 0.630 -6.972 -12.135 1.00 98.12 85 ASN A N 1
ATOM 659 C CA . ASN A 1 85 ? 2.056 -6.939 -12.458 1.00 98.12 85 ASN A CA 1
ATOM 660 C C . ASN A 1 85 ? 2.751 -5.748 -11.796 1.00 98.12 85 ASN A C 1
ATOM 662 O O . ASN A 1 85 ? 2.179 -4.665 -11.665 1.00 98.12 85 ASN A O 1
ATOM 666 N N . PHE A 1 86 ? 4.018 -5.932 -11.439 1.00 98.06 86 PHE A N 1
ATOM 667 C CA . PHE A 1 86 ? 4.866 -4.854 -10.946 1.00 98.06 86 PHE A CA 1
ATOM 668 C C . PHE A 1 86 ? 5.556 -4.100 -12.083 1.00 98.06 86 PHE A C 1
ATOM 670 O O . PHE A 1 86 ? 5.822 -4.655 -13.155 1.00 98.06 86 PHE A O 1
ATOM 677 N N . ARG A 1 87 ? 5.884 -2.829 -11.841 1.00 95.62 87 ARG A N 1
ATOM 678 C CA . ARG A 1 87 ? 6.605 -1.987 -12.793 1.00 95.62 87 ARG A CA 1
ATOM 679 C C . ARG A 1 87 ? 7.979 -2.573 -13.101 1.00 95.62 87 ARG A C 1
ATOM 681 O O . ARG A 1 87 ? 8.722 -2.989 -12.207 1.00 95.62 87 ARG A O 1
ATOM 688 N N . ARG A 1 88 ? 8.302 -2.599 -14.394 1.00 95.62 88 ARG A N 1
ATOM 689 C CA . ARG A 1 88 ? 9.597 -2.989 -14.955 1.00 95.62 88 ARG A CA 1
ATOM 690 C C . ARG A 1 88 ? 9.968 -2.028 -16.102 1.00 95.62 88 ARG A C 1
ATOM 692 O O . ARG A 1 88 ? 9.050 -1.552 -16.773 1.00 95.62 88 ARG A O 1
ATOM 699 N N . PRO A 1 89 ? 11.265 -1.770 -16.364 1.00 94.38 89 PRO A N 1
ATOM 700 C CA . PRO A 1 89 ? 12.414 -2.162 -15.537 1.00 94.38 89 PRO A CA 1
ATOM 701 C C . PRO A 1 89 ? 12.367 -1.502 -14.147 1.00 94.38 89 PRO A C 1
ATOM 703 O O . PRO A 1 89 ? 11.628 -0.540 -13.951 1.00 94.38 89 PRO A O 1
ATOM 706 N N . PHE A 1 90 ? 13.090 -2.063 -13.176 1.00 94.94 90 PHE A N 1
ATOM 707 C CA . PHE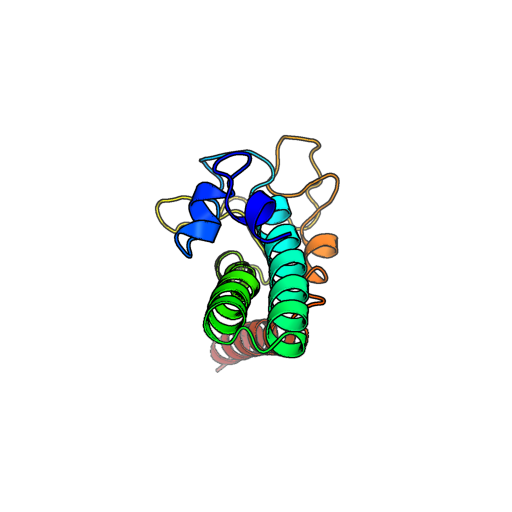 A 1 90 ? 13.152 -1.551 -11.804 1.00 94.94 90 PHE A CA 1
ATOM 708 C C . PHE A 1 90 ? 14.586 -1.136 -11.468 1.00 94.94 90 PHE A C 1
ATOM 710 O O . PHE A 1 90 ? 15.510 -1.923 -11.668 1.00 94.94 90 PHE A O 1
ATOM 717 N N . ASP A 1 91 ? 14.747 0.078 -10.946 1.00 94.25 91 ASP A N 1
ATOM 718 C CA . ASP A 1 91 ? 16.004 0.608 -10.417 1.00 94.25 91 ASP A CA 1
ATOM 719 C C . ASP A 1 91 ? 15.727 1.232 -9.035 1.00 94.25 91 ASP A C 1
ATOM 721 O O . ASP A 1 91 ? 14.986 2.217 -8.950 1.00 94.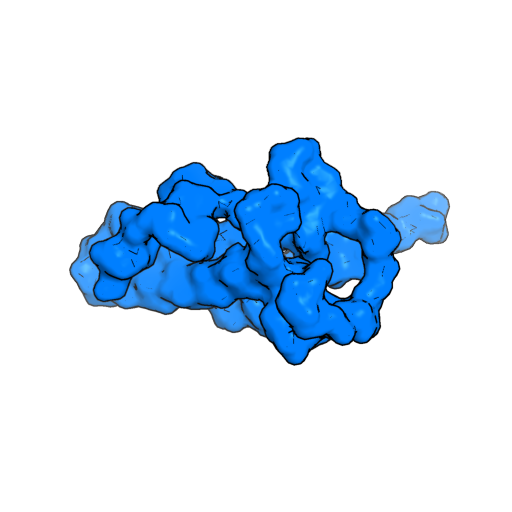25 91 ASP A O 1
ATOM 725 N N . PRO A 1 92 ? 16.290 0.687 -7.939 1.00 94.38 92 PRO A N 1
ATOM 726 C CA . PRO A 1 92 ? 16.021 1.185 -6.593 1.00 94.38 92 PRO A CA 1
ATOM 727 C C . PRO A 1 92 ? 16.611 2.579 -6.323 1.00 94.38 92 PRO A C 1
ATOM 729 O O . PRO A 1 92 ? 16.257 3.197 -5.317 1.00 94.38 92 PRO A O 1
ATOM 732 N N . LEU A 1 93 ? 17.499 3.081 -7.190 1.00 94.62 93 LEU A N 1
ATOM 733 C CA . LEU A 1 93 ? 18.081 4.422 -7.101 1.00 94.62 93 LEU A CA 1
ATOM 734 C C . LEU A 1 93 ? 17.284 5.468 -7.890 1.00 94.62 93 LEU A C 1
ATOM 736 O O . LEU A 1 93 ? 17.532 6.665 -7.727 1.00 94.62 93 LEU A O 1
ATOM 740 N N . GLU A 1 94 ? 16.319 5.048 -8.714 1.00 91.88 94 GLU A N 1
ATOM 741 C CA . GLU A 1 94 ? 15.558 5.958 -9.563 1.00 91.88 94 GLU A CA 1
ATOM 742 C C . GLU A 1 94 ? 14.684 6.914 -8.735 1.00 91.88 94 GLU A C 1
ATOM 744 O O . GLU A 1 94 ? 13.663 6.534 -8.159 1.00 91.88 94 GLU A O 1
ATOM 749 N N . ALA A 1 95 ? 15.053 8.196 -8.757 1.00 85.62 95 ALA A N 1
ATOM 750 C CA . ALA A 1 95 ? 14.267 9.300 -8.219 1.00 85.62 95 ALA A CA 1
ATOM 751 C C . ALA A 1 95 ? 13.880 10.251 -9.361 1.00 85.62 95 ALA A C 1
ATOM 753 O O . ALA A 1 95 ? 14.711 10.998 -9.882 1.00 85.62 95 ALA A O 1
ATOM 754 N N . LYS A 1 96 ? 12.612 10.218 -9.784 1.00 82.62 96 LYS A N 1
ATOM 755 C CA . LYS A 1 96 ? 12.090 11.058 -10.871 1.00 82.62 96 LYS A CA 1
ATOM 756 C C . LYS A 1 96 ? 10.851 11.814 -10.412 1.00 82.62 96 LYS A C 1
ATOM 758 O O . LYS A 1 96 ? 9.759 11.253 -10.368 1.00 82.62 96 LYS A O 1
ATOM 763 N N . HIS A 1 97 ? 11.018 13.109 -10.147 1.00 79.12 97 HIS A N 1
ATOM 764 C CA . HIS A 1 97 ? 9.941 13.983 -9.681 1.00 79.12 97 HIS A CA 1
ATOM 765 C C . HIS A 1 97 ? 8.687 13.872 -10.569 1.00 79.12 97 HIS A C 1
ATOM 767 O O . HIS A 1 97 ? 8.764 14.097 -11.783 1.00 79.12 97 HIS A O 1
ATOM 773 N N . ARG A 1 98 ? 7.546 13.517 -9.956 1.00 76.25 98 ARG A N 1
ATOM 774 C CA . ARG A 1 98 ? 6.210 13.387 -10.574 1.00 76.25 98 ARG A CA 1
ATOM 775 C C . ARG A 1 98 ? 6.099 12.389 -11.731 1.00 76.25 98 ARG A C 1
ATOM 777 O O . ARG A 1 98 ? 5.167 12.477 -12.532 1.00 76.25 98 ARG A O 1
ATOM 784 N N . LYS A 1 99 ? 7.061 11.477 -11.877 1.00 78.38 99 LYS A N 1
ATOM 785 C CA . LYS A 1 99 ? 7.100 10.511 -12.991 1.00 78.38 99 LYS A CA 1
ATOM 786 C C . LYS A 1 99 ? 7.274 9.061 -12.547 1.00 78.38 99 LYS A C 1
ATOM 788 O O . LYS A 1 99 ? 7.089 8.178 -13.381 1.00 78.38 99 LYS A O 1
ATOM 793 N N . ASN A 1 100 ? 7.634 8.814 -11.290 1.00 82.81 100 ASN A N 1
ATOM 794 C CA . ASN A 1 100 ? 7.747 7.476 -10.715 1.00 82.81 100 ASN A CA 1
ATOM 795 C C . ASN A 1 100 ? 6.624 7.217 -9.687 1.00 82.81 100 ASN A C 1
ATOM 797 O O . ASN A 1 100 ? 5.668 7.989 -9.565 1.00 82.81 100 ASN A O 1
ATOM 801 N N . ASP A 1 101 ? 6.705 6.079 -8.999 1.00 94.38 101 ASP A N 1
ATOM 802 C CA . ASP A 1 101 ? 5.692 5.651 -8.028 1.00 94.38 101 ASP A CA 1
ATOM 803 C C . ASP A 1 101 ? 5.904 6.239 -6.619 1.00 94.38 101 ASP A C 1
ATOM 805 O O . ASP A 1 101 ? 5.067 6.026 -5.743 1.00 94.38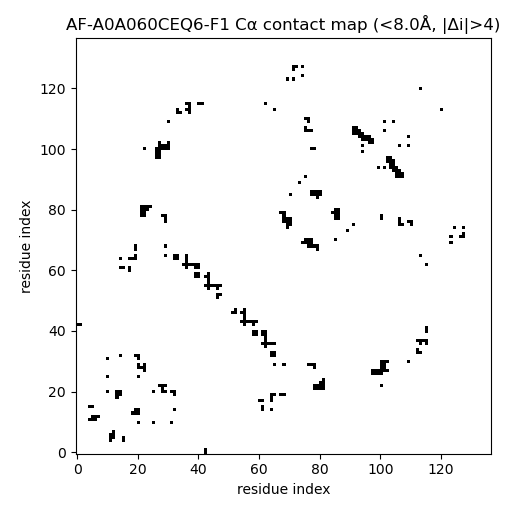 101 ASP A O 1
ATOM 809 N N . TYR A 1 102 ? 6.975 7.010 -6.417 1.00 95.81 102 TYR A N 1
ATOM 810 C CA . TYR A 1 102 ? 7.387 7.592 -5.138 1.00 95.81 102 TYR A CA 1
ATOM 811 C C . TYR A 1 102 ? 7.243 9.121 -5.164 1.00 95.81 102 TYR A C 1
ATOM 813 O O . TYR A 1 102 ? 7.464 9.744 -6.199 1.00 95.81 102 TYR A O 1
ATOM 821 N N . THR A 1 103 ? 6.963 9.757 -4.028 1.00 95.19 103 THR A N 1
ATOM 822 C CA . THR A 1 103 ? 6.977 11.222 -3.927 1.00 95.19 103 THR A CA 1
ATOM 823 C C . THR A 1 103 ? 8.371 11.668 -3.504 1.00 95.19 103 THR A C 1
ATOM 825 O O . THR A 1 103 ? 8.838 11.333 -2.421 1.00 95.19 103 THR A O 1
ATOM 828 N N . GLU A 1 104 ? 9.059 12.398 -4.387 1.00 92.75 104 GLU A N 1
ATOM 829 C CA . GLU A 1 104 ? 10.347 13.063 -4.100 1.00 92.75 104 GLU A CA 1
ATOM 830 C C . GLU A 1 104 ? 11.451 12.146 -3.536 1.00 92.75 104 GLU A C 1
ATOM 832 O O . GLU A 1 104 ? 12.356 12.589 -2.830 1.00 92.75 104 GLU A O 1
ATOM 837 N N . GLY A 1 105 ? 11.415 10.864 -3.907 1.00 92.44 105 GLY A N 1
ATOM 838 C CA . GLY A 1 105 ? 12.368 9.871 -3.433 1.00 92.44 105 GLY A CA 1
ATOM 839 C C . GLY A 1 105 ? 12.488 8.638 -4.323 1.00 92.44 105 GLY A C 1
ATOM 840 O O . GLY A 1 105 ? 12.067 8.637 -5.486 1.00 92.44 105 GLY A O 1
ATOM 841 N N . ASN A 1 106 ? 13.090 7.593 -3.760 1.00 95.00 106 ASN A N 1
ATOM 842 C CA . ASN A 1 106 ? 13.322 6.304 -4.407 1.00 95.00 106 ASN A CA 1
ATOM 843 C C . ASN A 1 106 ? 12.941 5.118 -3.502 1.00 95.00 106 ASN A C 1
ATOM 845 O O . ASN A 1 106 ? 12.483 5.284 -2.365 1.00 95.00 106 ASN A O 1
ATOM 849 N N . ALA A 1 107 ? 13.159 3.905 -4.013 1.00 96.12 107 ALA A N 1
ATOM 850 C CA . ALA A 1 107 ? 12.781 2.668 -3.340 1.00 96.12 107 ALA A CA 1
ATOM 851 C C . ALA A 1 107 ? 13.458 2.501 -1.970 1.00 96.12 107 ALA A C 1
ATOM 853 O O . ALA A 1 107 ? 12.818 2.049 -1.023 1.00 96.12 107 ALA A O 1
ATOM 854 N N . TRP A 1 108 ? 14.727 2.906 -1.837 1.00 95.94 108 TRP A N 1
ATOM 855 C CA . TRP A 1 108 ? 15.469 2.813 -0.575 1.00 95.94 108 TRP A CA 1
ATOM 856 C C . TRP A 1 108 ? 14.880 3.674 0.535 1.00 95.94 108 TRP A C 1
ATOM 858 O O . TRP A 1 108 ? 14.892 3.265 1.693 1.00 95.94 108 TRP A O 1
ATOM 868 N N . GLN A 1 109 ? 14.371 4.856 0.200 1.00 96.12 109 GLN A N 1
ATOM 869 C CA . GLN A 1 109 ? 13.754 5.745 1.183 1.00 96.12 109 GLN A CA 1
ATOM 870 C C . GLN A 1 109 ? 12.375 5.223 1.596 1.00 96.12 109 GLN A C 1
ATOM 872 O O . GLN A 1 109 ? 12.079 5.140 2.788 1.00 96.12 109 GLN A O 1
ATOM 877 N N . TYR A 1 110 ? 11.562 4.801 0.623 1.00 96.94 110 TYR A N 1
ATOM 878 C CA . TYR A 1 110 ? 10.217 4.283 0.883 1.00 96.94 110 TYR A CA 1
ATOM 879 C C . TYR A 1 110 ? 10.205 2.931 1.595 1.00 96.94 110 TYR A C 1
ATOM 881 O O . TYR A 1 110 ? 9.241 2.621 2.287 1.00 96.94 110 TYR A O 1
ATOM 889 N N . LEU A 1 111 ? 11.283 2.151 1.505 1.00 95.81 111 LEU A N 1
ATOM 890 C CA . LEU A 1 111 ? 11.427 0.861 2.183 1.00 95.81 111 LEU A CA 1
ATOM 891 C C . LEU A 1 111 ? 11.128 0.918 3.687 1.00 95.81 111 LEU A C 1
ATOM 893 O O . LEU A 1 111 ? 10.582 -0.026 4.253 1.00 95.81 111 LEU A O 1
ATOM 897 N N . TRP A 1 112 ? 11.454 2.041 4.322 1.00 95.44 112 TRP A N 1
ATOM 898 C CA . TRP A 1 112 ? 11.307 2.235 5.763 1.00 95.44 112 TRP A CA 1
ATOM 899 C C . TRP A 1 112 ? 9.958 2.851 6.160 1.00 95.44 112 TRP A C 1
ATOM 901 O O . TRP A 1 112 ? 9.678 2.998 7.351 1.00 95.44 112 TRP A O 1
ATOM 911 N N . LEU A 1 113 ? 9.100 3.197 5.193 1.00 96.81 113 LEU A N 1
ATOM 912 C CA . LEU A 1 113 ? 7.845 3.926 5.406 1.00 96.81 113 LEU A CA 1
ATOM 913 C C . LEU A 1 113 ? 6.696 3.002 5.867 1.00 96.81 113 LEU A C 1
ATOM 915 O O . LEU A 1 113 ? 5.601 2.997 5.311 1.00 96.81 113 LEU A O 1
ATOM 919 N N . VAL A 1 114 ? 6.954 2.197 6.901 1.00 96.88 114 VAL A N 1
ATOM 920 C CA . VAL A 1 114 ? 6.015 1.213 7.477 1.00 96.88 114 VAL A CA 1
ATOM 921 C C . VAL A 1 114 ? 5.975 1.335 9.008 1.00 96.88 114 VAL A C 1
ATOM 923 O O . VAL A 1 114 ? 5.975 0.353 9.750 1.00 96.88 114 VAL A O 1
ATOM 926 N N . MET A 1 115 ? 5.980 2.567 9.521 1.00 95.69 115 MET A N 1
ATOM 927 C CA . MET A 1 115 ? 6.061 2.849 10.966 1.00 95.69 115 MET A CA 1
ATOM 928 C C . MET A 1 115 ? 4.884 2.273 11.771 1.00 95.69 115 MET A C 1
ATOM 930 O O . MET A 1 115 ? 5.020 2.014 12.965 1.00 95.69 115 MET A O 1
ATOM 934 N N . GLN A 1 116 ? 3.738 2.053 11.125 1.00 97.75 116 GLN A N 1
ATOM 935 C CA . GLN A 1 116 ? 2.559 1.428 11.720 1.00 97.75 116 GLN A CA 1
ATOM 936 C C . GLN A 1 116 ? 2.686 -0.094 11.889 1.00 97.75 116 GLN A C 1
ATOM 938 O O . GLN A 1 116 ? 1.922 -0.671 12.660 1.00 97.75 116 GLN A O 1
ATOM 943 N N . ASP A 1 117 ? 3.605 -0.748 11.168 1.00 98.31 117 ASP A N 1
ATOM 944 C CA . ASP A 1 117 ? 3.799 -2.203 11.219 1.00 98.31 117 ASP A CA 1
ATOM 945 C C . ASP A 1 117 ? 5.264 -2.640 10.954 1.00 98.31 117 ASP A C 1
ATOM 947 O O . ASP A 1 117 ? 5.556 -3.302 9.950 1.00 98.31 117 ASP A O 1
ATOM 951 N N . PRO A 1 118 ? 6.217 -2.332 11.863 1.00 97.25 118 PRO A N 1
ATOM 952 C CA . PRO A 1 118 ? 7.610 -2.761 11.705 1.00 97.25 118 PRO A CA 1
ATOM 953 C C . PRO A 1 118 ? 7.778 -4.288 11.652 1.00 97.25 118 PRO A C 1
ATOM 955 O O . PRO A 1 118 ? 8.644 -4.799 10.945 1.00 97.25 118 PRO A O 1
ATOM 958 N N . LYS A 1 119 ? 6.930 -5.040 12.370 1.00 97.44 119 LYS A N 1
ATOM 959 C CA . LYS A 1 119 ? 6.950 -6.515 12.364 1.00 97.44 119 LYS A CA 1
ATOM 960 C C . LYS A 1 119 ? 6.532 -7.078 11.008 1.00 97.44 119 LYS A C 1
ATOM 962 O O . LYS A 1 119 ? 7.130 -8.042 10.530 1.00 97.44 119 LYS A O 1
ATOM 967 N N . GLY A 1 120 ? 5.536 -6.464 10.376 1.00 97.44 120 GLY A N 1
ATOM 968 C CA . GLY A 1 120 ? 5.126 -6.812 9.026 1.00 97.44 120 GLY A CA 1
ATOM 969 C C . GLY A 1 120 ? 6.235 -6.558 8.007 1.00 97.44 120 GLY A C 1
ATOM 970 O O . GLY A 1 120 ? 6.428 -7.394 7.131 1.00 97.44 120 GLY A O 1
ATOM 971 N N . LEU A 1 121 ? 7.005 -5.470 8.139 1.00 96.50 121 LEU A N 1
ATOM 972 C CA . LEU A 1 121 ? 8.178 -5.231 7.285 1.00 96.50 121 LEU A CA 1
ATOM 973 C C . LEU A 1 121 ? 9.247 -6.325 7.453 1.00 96.50 121 LEU A C 1
ATOM 975 O O . LEU A 1 121 ? 9.718 -6.860 6.452 1.00 96.50 121 LEU A O 1
ATOM 979 N N . ILE A 1 122 ? 9.573 -6.706 8.695 1.00 95.75 122 ILE A N 1
ATOM 980 C CA . ILE A 1 122 ? 10.516 -7.806 8.976 1.00 95.75 122 ILE A CA 1
ATOM 981 C C . ILE A 1 122 ? 10.055 -9.100 8.293 1.00 95.75 122 ILE A C 1
ATOM 983 O O . ILE A 1 122 ? 10.832 -9.732 7.586 1.00 95.75 122 ILE A O 1
ATOM 987 N N . THR A 1 123 ? 8.769 -9.440 8.426 1.00 95.88 123 THR A N 1
ATOM 988 C CA . THR A 1 123 ? 8.189 -10.648 7.812 1.00 95.88 123 THR A CA 1
ATOM 989 C C . THR A 1 123 ? 8.336 -10.652 6.284 1.00 95.88 123 THR A C 1
ATOM 991 O O . THR A 1 123 ? 8.638 -11.686 5.690 1.00 95.88 123 THR A O 1
ATOM 994 N N . LEU A 1 124 ? 8.136 -9.501 5.626 1.00 95.00 124 LEU A N 1
ATOM 995 C CA . LEU A 1 124 ? 8.297 -9.386 4.171 1.00 95.00 124 LEU A CA 1
ATOM 996 C C . LEU A 1 124 ? 9.748 -9.655 3.740 1.00 95.00 124 LEU A C 1
ATOM 998 O O . LEU A 1 124 ? 9.978 -10.347 2.750 1.00 95.00 124 LEU A O 1
ATOM 1002 N N . TRP A 1 125 ? 10.721 -9.157 4.505 1.00 88.88 125 TRP A N 1
ATOM 1003 C CA . TRP A 1 125 ? 12.141 -9.382 4.229 1.00 88.88 125 TRP A CA 1
ATOM 1004 C C . TRP A 1 125 ? 12.593 -10.809 4.525 1.00 88.88 125 TRP A C 1
ATOM 1006 O O . TRP A 1 125 ? 13.375 -11.361 3.757 1.00 88.88 125 TRP A O 1
ATOM 1016 N N . GLU A 1 126 ? 12.104 -11.433 5.596 1.00 88.25 126 GLU A N 1
ATOM 1017 C CA . GLU A 1 126 ? 12.392 -12.844 5.882 1.00 88.25 126 GLU A CA 1
ATOM 1018 C C . GLU A 1 126 ? 11.917 -13.743 4.737 1.00 88.25 126 GLU A C 1
ATOM 1020 O O . GLU A 1 126 ? 12.664 -14.608 4.278 1.00 88.25 126 GLU A O 1
ATOM 1025 N N . ALA A 1 127 ? 10.710 -13.491 4.219 1.00 80.38 127 ALA A N 1
ATOM 1026 C CA . ALA A 1 127 ? 10.176 -14.219 3.073 1.00 80.38 127 ALA A CA 1
ATOM 1027 C C . ALA A 1 127 ? 11.066 -14.071 1.826 1.00 80.38 127 ALA A C 1
ATOM 1029 O O . ALA A 1 127 ? 11.307 -15.056 1.127 1.00 80.38 127 ALA A O 1
ATOM 1030 N N . MET A 1 128 ? 11.594 -12.868 1.578 1.00 82.38 128 MET A N 1
ATOM 1031 C CA . MET A 1 128 ? 12.577 -12.641 0.518 1.00 82.38 128 MET A CA 1
ATOM 1032 C C . MET A 1 128 ? 13.865 -13.431 0.787 1.00 82.38 128 MET A C 1
ATOM 1034 O O . MET A 1 128 ? 14.308 -14.184 -0.066 1.00 82.38 128 MET A O 1
ATOM 1038 N N . MET A 1 129 ? 14.469 -13.329 1.970 1.00 78.31 129 MET A N 1
ATOM 1039 C CA . MET A 1 129 ? 15.742 -14.008 2.263 1.00 78.31 129 MET A CA 1
ATOM 1040 C C . MET A 1 129 ? 15.643 -15.537 2.130 1.00 78.31 129 MET A C 1
ATOM 1042 O O . MET A 1 129 ? 16.546 -16.172 1.582 1.00 78.31 129 MET A O 1
ATOM 1046 N N . LEU A 1 130 ? 14.529 -16.132 2.566 1.00 75.50 130 LEU A N 1
ATOM 1047 C CA . LEU A 1 130 ? 14.266 -17.566 2.403 1.00 75.50 130 LEU A CA 1
ATOM 1048 C C . LEU A 1 130 ? 14.133 -17.966 0.930 1.00 75.50 130 LEU A C 1
ATOM 1050 O O . LEU A 1 130 ? 14.637 -19.018 0.535 1.00 75.50 130 LEU A O 1
ATOM 1054 N N . SER A 1 131 ? 13.518 -17.116 0.101 1.00 69.81 131 SER A N 1
ATOM 1055 C CA . SER A 1 131 ? 13.404 -17.384 -1.332 1.00 69.81 131 SER A CA 1
ATOM 1056 C C . SER A 1 131 ? 14.740 -17.314 -2.063 1.00 69.81 131 SER A C 1
ATOM 1058 O O . SER A 1 131 ? 14.793 -17.762 -3.196 1.00 69.81 131 SER A O 1
ATOM 1060 N N . TRP A 1 132 ? 15.793 -16.738 -1.474 1.00 61.69 132 TRP A N 1
ATOM 1061 C CA . TRP A 1 132 ? 17.147 -16.728 -2.043 1.00 61.69 132 TRP A CA 1
ATOM 1062 C C . TRP A 1 132 ? 17.959 -17.952 -1.602 1.00 61.69 132 TRP A C 1
ATOM 1064 O O . TRP A 1 132 ? 18.726 -18.495 -2.392 1.00 61.69 132 TRP A O 1
ATOM 1074 N N . GLN A 1 133 ? 17.744 -18.441 -0.377 1.00 64.06 133 GLN A N 1
ATOM 1075 C CA . GLN A 1 133 ? 18.389 -19.661 0.131 1.00 64.06 133 GLN A CA 1
ATOM 1076 C C . GLN A 1 133 ? 17.926 -20.931 -0.603 1.00 64.06 133 GLN A C 1
ATOM 1078 O O . GLN A 1 133 ? 18.686 -21.891 -0.716 1.00 64.06 133 GLN A O 1
ATOM 1083 N N . SER A 1 134 ? 16.705 -20.943 -1.148 1.00 59.75 134 SER A N 1
ATOM 1084 C CA . SER A 1 134 ? 16.181 -22.084 -1.910 1.00 59.75 134 SER A CA 1
ATOM 1085 C C . SER A 1 134 ? 16.822 -22.280 -3.290 1.00 59.75 134 SER A C 1
ATOM 1087 O O . SER A 1 134 ? 16.584 -23.310 -3.907 1.00 59.75 134 SER A O 1
ATOM 1089 N N . TRP A 1 135 ? 17.607 -21.317 -3.793 1.00 53.41 135 TRP A N 1
ATOM 1090 C CA . TRP A 1 135 ? 18.325 -21.432 -5.076 1.00 53.41 135 TRP A CA 1
ATOM 1091 C C . TRP A 1 135 ? 19.781 -21.879 -4.918 1.00 53.41 135 TRP A C 1
ATOM 1093 O O . TRP A 1 135 ? 20.481 -22.034 -5.915 1.00 53.41 135 TRP A O 1
ATOM 1103 N N . THR A 1 136 ? 20.258 -22.059 -3.683 1.00 52.34 136 THR A N 1
ATOM 1104 C CA . THR A 1 136 ? 21.656 -22.414 -3.397 1.00 52.34 136 THR A CA 1
ATOM 1105 C C . THR A 1 136 ? 21.866 -23.890 -3.033 1.00 52.34 136 THR A C 1
ATOM 1107 O O . THR A 1 136 ? 22.931 -24.221 -2.516 1.00 52.34 136 THR A O 1
ATOM 1110 N N . TYR A 1 137 ? 20.896 -24.770 -3.316 1.00 47.19 137 TYR A N 1
ATOM 1111 C CA . TYR A 1 137 ? 20.993 -26.227 -3.129 1.00 47.19 137 TYR A CA 1
ATOM 1112 C C . TYR A 1 137 ? 20.356 -27.001 -4.281 1.00 47.19 137 TYR A C 1
ATOM 1114 O O . TYR A 1 137 ? 19.291 -26.557 -4.764 1.00 47.19 137 TYR A O 1
#

Organism: NCBI:txid543029

Solvent-accessible surface area (backbone atoms only — not comparable to full-atom values): 7534 Å² total; per-residue (Å²): 109,70,73,70,70,62,43,65,62,94,54,32,48,30,44,66,71,72,35,65,42,30,41,81,77,42,76,24,18,44,35,55,38,26,53,45,10,40,54,24,31,53,49,14,55,52,25,50,77,69,68,36,59,69,58,14,55,52,23,47,56,35,31,52,40,42,62,74,29,54,36,65,90,79,73,34,56,42,32,29,31,84,89,67,50,66,64,71,88,78,62,60,78,57,60,44,79,87,73,37,35,34,70,86,39,28,32,69,66,56,63,68,58,40,85,67,42,60,68,59,54,50,54,56,50,52,56,36,56,54,65,55,59,66,73,75,112

InterPro domains:
  IPR008928 Six-hairpin glycosidase superfamily [SSF48208] (24-121)
  IPR012939 Glycosyl hydrolase family 92 [PF07971] (9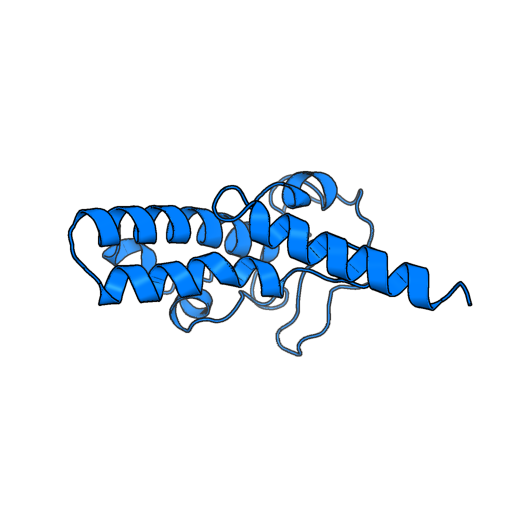-125)
  IPR050883 Peptide-N(4)-(N-acetyl-beta-glucosaminyl)asparagine amidase [PTHR12143] (14-124)

Foldseek 3Di:
DVVVCCDCPPQSVQLLVLHQRACVNAALSLASLLVLLVVLLVQLVVCVVVVNVVSNVSSPSSNCNNVLQQDLVVRFRFHAHPVRDGDPPDDQADADDRPGNRHRGGRVVSLPSSVSCPVVSVVSVVVSVVVVVVVVD

Radius of gyration: 15.51 Å; Cα contacts (8 Å, |Δi|>4): 190; chains: 1; bounding box: 37×40×38 Å